Protein AF-A0A527W0B1-F1 (afdb_monomer_lite)

Secondary structure (DSSP, 8-state):
--PPPPP-------GGGT-HHHHHHHHHHHHHHHTTT--

Radius of gyration: 13.07 Å; chains: 1; bounding box: 22×12×44 Å

Sequence (39 aa):
MSEKPLPVIRITYCTQCQWLLRAGWMAQELLSTFGTDLG

Foldseek 3Di:
DDDDDADEDDDDDDPVVPCPVVSVVVVVVCCVVCVVRHD

Structure (mmCIF, N/CA/C/O backbone):
data_AF-A0A527W0B1-F1
#
_entry.id   AF-A0A527W0B1-F1
#
loop_
_atom_site.group_PDB
_atom_site.id
_atom_site.type_symbol
_atom_site.label_atom_id
_atom_site.label_alt_id
_atom_site.label_comp_id
_atom_site.label_asym_id
_atom_site.label_entity_id
_atom_site.label_seq_id
_atom_site.pdbx_PDB_ins_code
_atom_site.Cartn_x
_atom_site.Cartn_y
_atom_site.Cartn_z
_atom_site.occupancy
_atom_site.B_iso_or_equiv
_atom_site.auth_seq_id
_atom_site.auth_comp_id
_atom_site.auth_asym_id
_atom_site.auth_atom_id
_atom_site.pdbx_PDB_model_num
ATOM 1 N N . MET A 1 1 ? 1.586 -7.753 -30.740 1.00 48.34 1 MET A N 1
ATOM 2 C CA . MET A 1 1 ? 2.448 -8.021 -29.570 1.00 48.34 1 MET A CA 1
ATOM 3 C C . MET A 1 1 ? 1.518 -8.030 -28.367 1.00 48.34 1 MET A C 1
ATOM 5 O O . MET A 1 1 ? 0.869 -7.020 -28.151 1.00 48.34 1 MET A O 1
ATOM 9 N N . SER A 1 2 ? 1.304 -9.164 -27.697 1.00 61.62 2 SER A N 1
ATOM 10 C CA . SER A 1 2 ? 0.391 -9.204 -26.544 1.00 61.62 2 SER A CA 1
ATOM 11 C C . SER A 1 2 ? 1.099 -8.573 -25.348 1.00 61.62 2 SER A C 1
ATOM 13 O O . SER A 1 2 ? 1.938 -9.224 -24.730 1.00 61.62 2 SER A O 1
ATOM 15 N N . GLU A 1 3 ? 0.814 -7.308 -25.055 1.00 77.12 3 GLU A N 1
ATOM 16 C CA . GLU A 1 3 ? 1.287 -6.655 -23.832 1.00 77.12 3 GLU A CA 1
ATOM 17 C C . GLU A 1 3 ? 0.597 -7.321 -22.640 1.00 77.12 3 GLU A C 1
ATOM 19 O O . GLU A 1 3 ? -0.632 -7.382 -22.561 1.00 77.12 3 GLU A O 1
ATOM 24 N N . LYS A 1 4 ? 1.388 -7.930 -21.757 1.00 84.19 4 LYS A N 1
ATOM 25 C CA . LYS A 1 4 ? 0.864 -8.577 -20.558 1.00 84.19 4 LYS A CA 1
ATOM 26 C C . LYS A 1 4 ? 0.564 -7.472 -19.542 1.00 84.19 4 LYS A C 1
ATOM 28 O O . LYS A 1 4 ? 1.458 -6.663 -19.299 1.00 84.19 4 LYS A O 1
ATOM 33 N N . PRO A 1 5 ? -0.647 -7.411 -18.962 1.00 90.62 5 PRO A N 1
ATOM 34 C CA . PRO A 1 5 ? -0.961 -6.378 -17.987 1.00 90.62 5 PRO A CA 1
ATOM 35 C C . PRO A 1 5 ? -0.029 -6.501 -16.783 1.00 90.62 5 PRO A C 1
ATOM 37 O O . PRO A 1 5 ? 0.305 -7.614 -16.357 1.00 90.62 5 PRO A O 1
ATOM 40 N N . LEU A 1 6 ? 0.377 -5.350 -16.250 1.00 94.50 6 LEU A N 1
ATOM 41 C CA . LEU A 1 6 ? 1.149 -5.287 -15.019 1.00 94.50 6 LEU A CA 1
ATOM 42 C C . LEU A 1 6 ? 0.336 -5.906 -13.862 1.00 94.50 6 LEU A C 1
ATOM 44 O O . LEU A 1 6 ? -0.895 -5.797 -13.832 1.00 94.50 6 LEU A O 1
ATOM 48 N N . PRO A 1 7 ? 0.994 -6.612 -12.931 1.00 95.69 7 PRO A N 1
ATOM 49 C CA . PRO A 1 7 ? 0.342 -7.193 -11.766 1.00 95.69 7 PRO A CA 1
ATOM 50 C C . PRO A 1 7 ? -0.227 -6.122 -10.822 1.00 95.69 7 PRO A C 1
ATOM 52 O O . PRO A 1 7 ? 0.388 -5.087 -10.584 1.00 95.69 7 PRO A O 1
ATOM 55 N N . VAL A 1 8 ? -1.38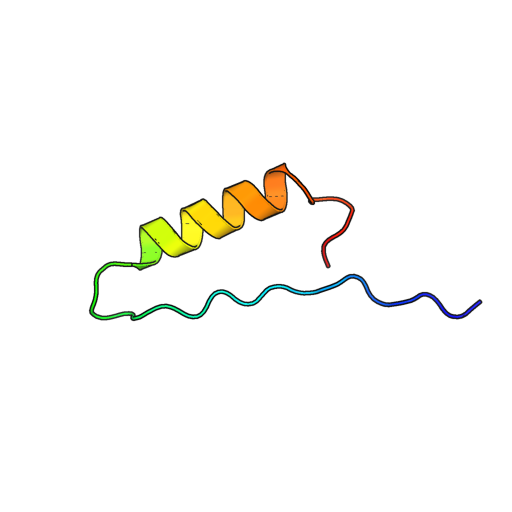2 -6.432 -10.219 1.00 96.06 8 VAL A N 1
ATOM 56 C CA . VAL A 1 8 ? -2.091 -5.567 -9.260 1.00 96.06 8 VAL A CA 1
ATOM 57 C C . VAL A 1 8 ? -2.118 -6.232 -7.889 1.00 96.06 8 VAL A C 1
ATOM 59 O O . VAL A 1 8 ? -2.540 -7.385 -7.757 1.00 96.06 8 VAL A O 1
ATOM 62 N N . ILE A 1 9 ? -1.735 -5.495 -6.847 1.00 96.56 9 ILE A N 1
ATOM 63 C CA . ILE A 1 9 ? -1.757 -5.976 -5.461 1.00 96.56 9 ILE A CA 1
ATOM 64 C C . ILE A 1 9 ? -2.930 -5.339 -4.711 1.00 96.56 9 ILE A C 1
ATOM 66 O O . ILE A 1 9 ? -3.120 -4.126 -4.732 1.00 96.56 9 ILE A O 1
ATOM 70 N N . ARG A 1 10 ? -3.718 -6.160 -4.005 1.00 97.62 10 ARG A N 1
ATOM 71 C CA . ARG A 1 10 ? -4.811 -5.702 -3.133 1.00 97.62 10 ARG A CA 1
ATOM 72 C C . ARG A 1 10 ? -4.510 -6.062 -1.686 1.00 97.62 10 ARG A C 1
ATOM 74 O O . ARG A 1 10 ? -4.466 -7.237 -1.334 1.00 97.62 10 ARG A O 1
ATOM 81 N N . ILE A 1 11 ? -4.354 -5.050 -0.837 1.00 97.88 11 ILE A N 1
ATOM 82 C CA . ILE A 1 11 ? -4.169 -5.239 0.605 1.00 97.88 11 ILE A CA 1
ATOM 83 C C . ILE A 1 11 ? -5.541 -5.199 1.276 1.00 97.88 11 ILE A C 1
ATOM 85 O O . ILE A 1 11 ? -6.148 -4.139 1.415 1.00 97.88 11 ILE A O 1
ATOM 89 N N . THR A 1 12 ? -6.033 -6.363 1.697 1.00 98.31 12 THR A N 1
ATOM 90 C CA . THR A 1 12 ? -7.249 -6.454 2.515 1.00 98.31 12 THR A CA 1
ATOM 91 C C . THR A 1 12 ? -6.865 -6.325 3.982 1.00 98.31 12 THR A C 1
ATOM 93 O O . THR A 1 12 ? -5.981 -7.035 4.457 1.00 98.31 12 THR A O 1
ATOM 96 N N . TYR A 1 13 ? -7.523 -5.427 4.710 1.00 98.06 13 TYR A N 1
ATOM 97 C CA . TYR A 1 13 ? -7.270 -5.221 6.132 1.00 98.06 13 TYR A CA 1
ATOM 98 C C . TYR A 1 13 ? -8.575 -4.986 6.898 1.00 98.06 13 TYR A C 1
ATOM 100 O O . TYR A 1 13 ? -9.587 -4.565 6.340 1.00 98.06 13 TYR A O 1
ATOM 108 N N . CYS A 1 14 ? -8.542 -5.265 8.200 1.00 97.75 14 CYS A N 1
ATOM 109 C CA . CYS A 1 14 ? -9.656 -5.022 9.108 1.00 97.75 14 CYS A CA 1
ATOM 110 C C . CYS A 1 14 ? -9.772 -3.525 9.433 1.00 97.75 14 CYS A C 1
ATOM 112 O O . CYS A 1 14 ? -8.853 -2.930 10.004 1.00 97.75 14 CYS A O 1
ATOM 114 N N . THR A 1 15 ? -10.924 -2.925 9.132 1.00 96.25 15 THR A N 1
ATOM 115 C CA . THR A 1 15 ? -11.191 -1.499 9.386 1.00 96.25 15 THR A CA 1
ATOM 116 C C . THR A 1 15 ? -11.410 -1.184 10.869 1.00 96.25 15 THR A C 1
ATOM 118 O O . THR A 1 15 ? -11.109 -0.079 11.306 1.00 96.25 15 THR A O 1
ATOM 121 N N . GLN A 1 16 ? -11.851 -2.160 11.670 1.00 97.38 16 GLN A N 1
ATOM 122 C CA . GLN A 1 16 ? -12.078 -1.999 13.115 1.00 97.38 16 GLN A CA 1
ATOM 123 C C . GLN A 1 16 ? -10.842 -2.317 13.977 1.00 97.38 16 GLN A C 1
ATOM 125 O O . GLN A 1 16 ? -10.854 -2.094 15.182 1.00 97.38 16 GLN A O 1
ATOM 130 N N . CYS A 1 17 ? -9.755 -2.796 13.368 1.00 97.44 17 CYS A N 1
ATOM 131 C CA . CYS A 1 17 ? -8.549 -3.242 14.071 1.00 97.44 17 CYS A CA 1
ATOM 132 C C . CYS A 1 17 ? -7.436 -2.180 14.096 1.00 97.44 17 CYS A C 1
ATOM 134 O O . CYS A 1 17 ? -6.318 -2.476 14.506 1.00 97.44 17 CYS A O 1
ATOM 136 N N . GLN A 1 18 ? -7.712 -0.960 13.613 1.00 95.88 18 GLN A N 1
ATOM 137 C CA . GLN A 1 18 ? -6.723 0.120 13.468 1.00 95.88 18 GLN A CA 1
ATOM 138 C C . GLN A 1 18 ? -5.515 -0.258 12.587 1.00 95.88 18 GLN A C 1
ATOM 140 O O . GLN A 1 18 ? -4.394 0.195 12.797 1.00 95.88 18 GLN A O 1
ATOM 145 N N . TRP A 1 19 ? -5.731 -1.086 11.561 1.00 98.00 19 TRP A N 1
ATOM 146 C CA . TRP A 1 19 ? -4.660 -1.537 10.659 1.00 98.00 19 TRP A CA 1
ATOM 147 C C . TRP A 1 19 ? 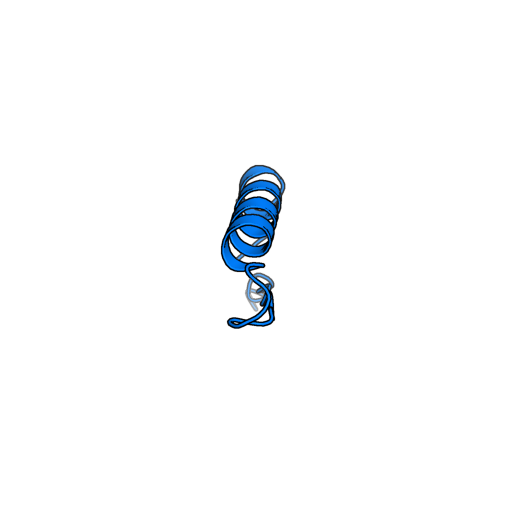-4.472 -0.674 9.412 1.00 98.00 19 TRP A C 1
ATOM 149 O O . TRP A 1 19 ? -3.572 -0.953 8.623 1.00 98.00 19 TRP A O 1
ATOM 159 N N . LEU A 1 20 ? -5.271 0.384 9.245 1.00 98.12 20 LEU A N 1
ATOM 160 C CA . LEU A 1 20 ? -5.197 1.281 8.090 1.00 98.12 20 LEU A CA 1
ATOM 161 C C . LEU A 1 20 ? -3.771 1.804 7.858 1.00 98.12 20 LEU A C 1
ATOM 163 O O . LEU A 1 20 ? -3.262 1.713 6.746 1.00 98.12 20 LEU A O 1
ATOM 167 N N . LEU A 1 21 ? -3.104 2.293 8.909 1.00 97.94 21 LEU A N 1
ATOM 168 C CA . LEU A 1 21 ? -1.746 2.840 8.800 1.00 97.94 21 LEU A CA 1
ATOM 169 C C . LEU A 1 21 ? -0.724 1.779 8.384 1.00 97.94 21 LEU A C 1
ATOM 171 O O . LEU A 1 21 ? 0.118 2.035 7.529 1.00 97.94 21 LEU A O 1
ATOM 175 N N . ARG A 1 22 ? -0.830 0.563 8.931 1.00 98.12 22 ARG A N 1
ATOM 176 C CA . ARG A 1 22 ? 0.040 -0.558 8.554 1.00 98.12 22 ARG A CA 1
ATOM 177 C C . ARG A 1 22 ? -0.189 -0.986 7.102 1.00 98.12 22 ARG A C 1
ATOM 179 O O . ARG A 1 22 ? 0.776 -1.268 6.399 1.00 98.12 22 ARG A O 1
ATOM 186 N N . ALA A 1 23 ? -1.445 -1.036 6.655 1.00 98.44 23 ALA A N 1
ATOM 187 C CA . ALA A 1 23 ? -1.78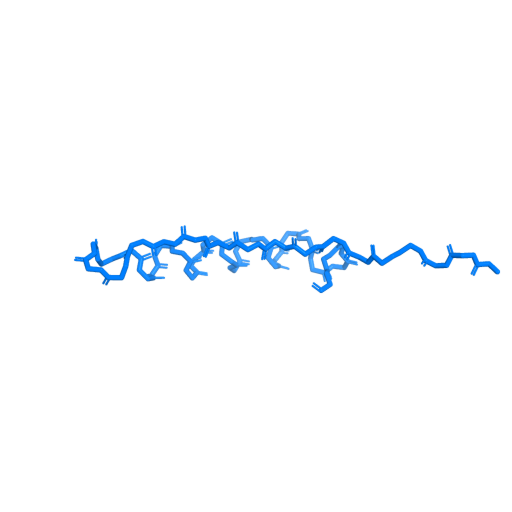5 -1.343 5.267 1.00 98.44 23 ALA A CA 1
ATOM 188 C C . ALA A 1 23 ? -1.25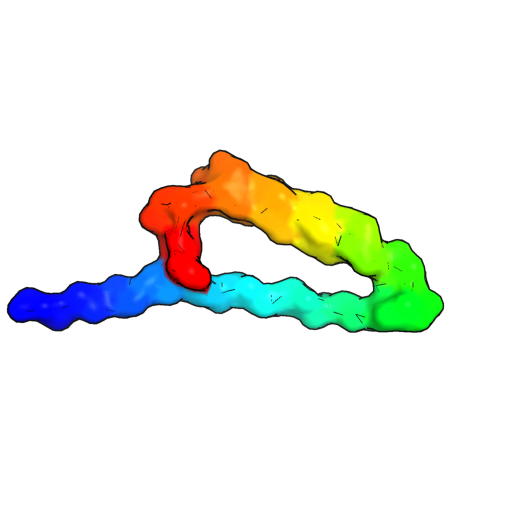6 -0.264 4.307 1.00 98.44 23 ALA A C 1
ATOM 190 O O . ALA A 1 23 ? -0.682 -0.600 3.275 1.00 98.44 23 ALA A O 1
ATOM 191 N N . GLY A 1 24 ? -1.385 1.014 4.680 1.00 98.25 24 GLY A N 1
ATOM 192 C CA . GLY A 1 24 ? -0.830 2.139 3.927 1.00 98.25 24 GLY A CA 1
ATOM 193 C C . GLY A 1 24 ? 0.697 2.105 3.841 1.00 98.25 24 GLY A C 1
ATOM 194 O O . GLY A 1 24 ? 1.241 2.279 2.756 1.00 98.25 24 GLY A O 1
ATOM 195 N N . TRP A 1 25 ? 1.388 1.809 4.946 1.00 98.12 25 TRP A N 1
ATOM 196 C CA . TRP A 1 25 ? 2.844 1.639 4.948 1.00 98.12 25 TRP A CA 1
ATOM 197 C C . TRP A 1 25 ? 3.286 0.492 4.028 1.00 98.12 25 TRP A C 1
ATOM 199 O O . TRP A 1 25 ? 4.128 0.703 3.165 1.00 98.12 25 TRP A O 1
ATOM 209 N N . MET A 1 26 ? 2.655 -0.688 4.114 1.00 98.44 26 MET A N 1
ATOM 210 C CA . MET A 1 26 ? 2.977 -1.797 3.201 1.00 98.44 26 MET A CA 1
ATOM 211 C C . MET A 1 26 ? 2.744 -1.428 1.728 1.00 98.44 26 MET A C 1
ATOM 213 O O . MET A 1 26 ? 3.522 -1.840 0.873 1.00 98.44 26 MET A O 1
ATOM 217 N N . ALA A 1 27 ? 1.711 -0.636 1.419 1.00 98.25 27 ALA A N 1
ATOM 218 C CA . ALA A 1 27 ? 1.501 -0.137 0.061 1.00 98.25 27 ALA A CA 1
ATOM 219 C C . ALA A 1 27 ? 2.642 0.790 -0.397 1.00 98.25 27 ALA A C 1
ATOM 221 O O . ALA A 1 27 ? 3.087 0.679 -1.536 1.00 98.25 27 ALA A O 1
ATOM 222 N N . GLN A 1 28 ? 3.145 1.666 0.480 1.00 98.06 28 GLN A N 1
ATOM 223 C CA . GLN A 1 28 ? 4.276 2.550 0.170 1.00 98.06 28 GLN A CA 1
ATOM 224 C C . GLN A 1 28 ? 5.570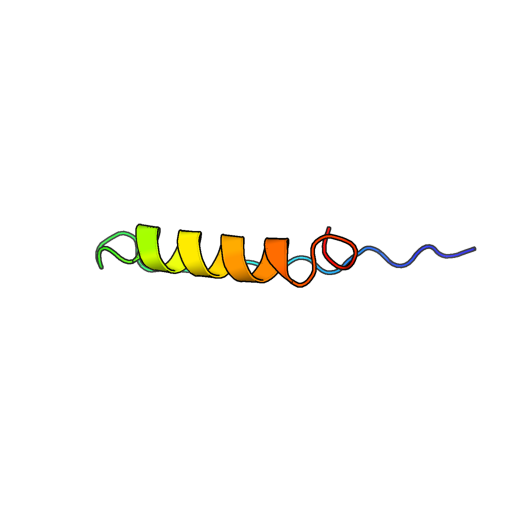 1.769 -0.076 1.00 98.06 28 GLN A C 1
ATOM 226 O O . GLN A 1 28 ? 6.248 2.036 -1.063 1.00 98.06 28 GLN A O 1
ATOM 231 N N . GLU A 1 29 ? 5.881 0.773 0.757 1.00 98.50 29 GLU A N 1
ATOM 232 C CA . GLU A 1 29 ? 7.063 -0.083 0.565 1.00 98.50 29 GLU A CA 1
ATOM 233 C C . GLU A 1 29 ? 7.016 -0.823 -0.782 1.00 98.50 29 GLU A C 1
ATOM 235 O O . GLU A 1 29 ? 8.005 -0.860 -1.519 1.00 98.50 29 GLU A O 1
ATOM 240 N N . LEU A 1 30 ? 5.846 -1.369 -1.143 1.00 98.06 30 LEU A N 1
ATOM 241 C CA . LEU A 1 30 ? 5.639 -2.045 -2.426 1.00 98.06 30 LEU A CA 1
ATOM 242 C C . LEU A 1 30 ? 5.808 -1.089 -3.610 1.00 98.06 30 LEU A C 1
ATOM 244 O O . LEU A 1 30 ? 6.510 -1.425 -4.560 1.00 98.06 30 LEU A O 1
ATOM 248 N N . LEU A 1 31 ? 5.207 0.102 -3.552 1.00 96.88 31 LEU A N 1
ATOM 249 C CA . LEU A 1 31 ? 5.321 1.096 -4.623 1.00 96.88 31 LEU A CA 1
ATOM 250 C C . LEU A 1 31 ? 6.741 1.662 -4.744 1.00 96.88 31 LEU A C 1
ATOM 252 O O . LEU A 1 31 ? 7.199 1.915 -5.854 1.00 96.88 31 LEU A O 1
ATOM 256 N N . SER A 1 32 ? 7.457 1.827 -3.629 1.00 97.50 32 SER A N 1
ATOM 257 C CA . SER A 1 32 ? 8.847 2.291 -3.654 1.00 97.50 32 SER A CA 1
ATOM 258 C C . SER A 1 32 ? 9.801 1.239 -4.218 1.00 97.50 32 SER A C 1
ATOM 260 O O . SER A 1 32 ? 10.812 1.604 -4.812 1.00 97.50 32 SER A O 1
ATOM 262 N N . THR A 1 33 ? 9.511 -0.048 -4.014 1.00 97.69 33 THR A N 1
ATOM 263 C CA . THR A 1 33 ? 10.390 -1.144 -4.450 1.00 97.69 33 THR A CA 1
ATOM 264 C C . THR A 1 33 ? 10.086 -1.586 -5.881 1.00 97.69 33 THR A C 1
ATOM 266 O O . THR A 1 33 ? 11.003 -1.860 -6.647 1.00 97.69 33 THR A O 1
ATOM 269 N N . PHE A 1 34 ? 8.805 -1.642 -6.252 1.00 97.56 34 PHE A N 1
ATOM 270 C CA . PHE A 1 34 ? 8.324 -2.247 -7.499 1.00 97.56 34 PHE A CA 1
ATOM 271 C C . PHE A 1 34 ? 7.567 -1.251 -8.388 1.00 97.56 34 PHE A C 1
ATOM 273 O O . PHE A 1 34 ? 6.719 -1.650 -9.180 1.00 97.56 34 PHE A O 1
ATOM 280 N N . GLY A 1 35 ? 7.821 0.053 -8.253 1.00 93.88 35 GLY A N 1
ATOM 281 C CA . GLY A 1 35 ? 7.021 1.102 -8.900 1.00 93.88 35 GLY A CA 1
ATOM 282 C C . GLY A 1 35 ? 6.911 1.009 -10.428 1.00 93.88 35 GLY A C 1
ATOM 283 O O . GLY A 1 35 ? 5.934 1.495 -10.986 1.00 93.88 35 GL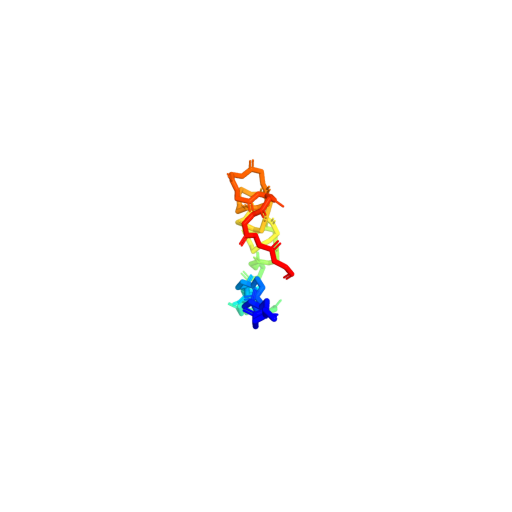Y A O 1
ATOM 284 N N . THR A 1 36 ? 7.868 0.372 -11.110 1.00 95.00 36 THR A N 1
ATOM 285 C CA . THR A 1 36 ? 7.825 0.124 -12.566 1.00 95.00 36 THR A CA 1
ATOM 286 C C . THR A 1 36 ? 7.166 -1.197 -12.949 1.00 95.00 36 THR A C 1
ATOM 288 O O . THR A 1 36 ? 6.832 -1.400 -14.114 1.00 95.00 36 THR A O 1
ATOM 291 N N . ASP A 1 37 ? 6.998 -2.091 -11.978 1.00 94.56 37 ASP A N 1
ATOM 292 C CA . ASP A 1 37 ? 6.598 -3.481 -12.187 1.00 94.56 37 ASP A CA 1
ATOM 293 C C . ASP A 1 37 ? 5.151 -3.736 -11.736 1.00 94.56 37 ASP A C 1
ATOM 295 O O . ASP A 1 37 ? 4.613 -4.813 -11.987 1.00 94.56 37 ASP A O 1
ATOM 299 N N . LEU A 1 38 ? 4.518 -2.762 -11.072 1.00 94.25 38 LEU A N 1
ATOM 300 C CA . LEU A 1 38 ? 3.123 -2.787 -10.620 1.00 94.25 38 LEU A CA 1
ATOM 301 C C . LEU A 1 38 ? 2.251 -1.846 -11.467 1.00 94.25 38 LEU A C 1
ATOM 303 O O . LEU A 1 38 ? 2.741 -0.831 -11.961 1.00 94.25 38 LEU A O 1
ATOM 307 N N . GLY A 1 39 ? 0.963 -2.185 -11.622 1.00 81.44 39 GLY A N 1
ATOM 308 C CA . GLY A 1 39 ? -0.014 -1.446 -12.443 1.00 81.44 39 GLY A CA 1
ATOM 309 C C . GLY A 1 39 ? -1.303 -1.070 -11.732 1.00 81.44 39 GLY A C 1
ATOM 310 O O . GLY A 1 39 ? -1.679 -1.761 -10.756 1.00 81.44 39 GLY A O 1
#

pLDDT: mean 93.55, std 10.2, range [48.34, 98.5]